Protein AF-A0A965EPY4-F1 (afdb_monomer)

Radius of gyration: 25.45 Å; Cα contacts (8 Å, |Δi|>4): 48; chains: 1; bounding box: 53×60×45 Å

Sequence (80 aa):
DESIMIGDSIVVTIVDIRGDKVRLGINAPAEIPVHRQEVYEAIQRENLRAASLDPEETQSLSGMAARRGSSEQGSKTQPR

Mean predicted aligned error: 13.06 Å

Secondary structure (DSSP, 8-state):
--EEEETTTEEEEEEEEETTEEEEEEE--TTS----HHHHHHHHHHHHHHHT--HHHHHHHHHHHHHHTTSSS-------

pLDDT: mean 80.35, std 13.97, range [44.78, 95.0]

Foldseek 3Di:
DDWDDDPPFKIKDFPDDDPPDTDIDIGGDPVDDDDDPVVVVVVVVVVVVVVPDDPVVVVVVVVVVVVVVPPPPDDDDDDD

Structure (mmCIF, N/CA/C/O backbone):
data_AF-A0A965EPY4-F1
#
_entry.id   AF-A0A965EPY4-F1
#
loop_
_atom_site.group_PDB
_atom_site.id
_atom_site.type_symbol
_atom_site.label_atom_id
_atom_site.label_alt_id
_atom_site.label_comp_id
_atom_site.label_asym_id
_atom_site.label_entity_id
_atom_site.label_seq_id
_atom_site.pdbx_PDB_ins_code
_atom_site.Cartn_x
_atom_site.Cartn_y
_atom_site.Cartn_z
_atom_site.occupancy
_atom_site.B_iso_or_equiv
_atom_site.auth_seq_id
_atom_site.auth_comp_id
_atom_site.auth_asym_id
_atom_site.auth_atom_id
_atom_site.pdbx_PDB_model_num
ATOM 1 N N . ASP A 1 1 ? -17.017 4.174 11.690 1.00 63.38 1 ASP A N 1
ATOM 2 C CA . ASP A 1 1 ? -15.980 3.818 10.705 1.00 63.38 1 ASP A CA 1
ATOM 3 C C . ASP A 1 1 ? -15.405 5.075 10.091 1.00 63.38 1 ASP A C 1
ATOM 5 O O . ASP A 1 1 ? -16.066 5.735 9.298 1.00 63.38 1 ASP A O 1
ATOM 9 N N . GLU A 1 2 ? -14.214 5.465 10.534 1.00 83.81 2 GLU A N 1
ATOM 10 C CA . GLU A 1 2 ? -13.492 6.592 9.942 1.00 83.81 2 GLU A CA 1
ATOM 11 C C . GLU A 1 2 ? -12.758 6.100 8.692 1.00 83.81 2 GLU A C 1
ATOM 13 O O . GLU A 1 2 ? -12.057 5.081 8.721 1.00 83.81 2 GLU A O 1
ATOM 18 N N . SER A 1 3 ? -12.956 6.804 7.578 1.00 89.00 3 SER A N 1
ATOM 19 C CA . SER A 1 3 ? -12.321 6.483 6.304 1.00 89.00 3 SER A CA 1
ATOM 20 C C . SER A 1 3 ? -11.807 7.743 5.618 1.00 89.00 3 SER A C 1
ATOM 22 O O . SER A 1 3 ? -12.396 8.817 5.733 1.00 89.00 3 SER A O 1
ATOM 24 N N . ILE A 1 4 ? -10.677 7.602 4.933 1.00 90.94 4 ILE A N 1
ATOM 25 C CA . ILE A 1 4 ? -10.025 8.650 4.154 1.00 90.94 4 ILE A CA 1
ATOM 26 C C . ILE A 1 4 ? -10.068 8.213 2.694 1.00 90.94 4 ILE A C 1
ATOM 28 O O . ILE A 1 4 ? -9.622 7.115 2.362 1.00 90.94 4 ILE A O 1
ATOM 32 N N . MET A 1 5 ? -10.589 9.073 1.824 1.00 91.25 5 MET A N 1
ATOM 33 C CA . MET A 1 5 ? -10.546 8.876 0.375 1.00 91.25 5 MET A CA 1
ATOM 34 C C . MET A 1 5 ? -9.359 9.639 -0.215 1.00 91.25 5 MET A C 1
ATOM 36 O O . MET A 1 5 ? -9.131 10.796 0.139 1.00 91.25 5 MET A O 1
ATOM 40 N N . ILE A 1 6 ? -8.609 8.999 -1.111 1.00 89.62 6 ILE A N 1
ATOM 41 C CA . ILE A 1 6 ? -7.506 9.614 -1.857 1.00 89.62 6 ILE A CA 1
ATOM 42 C C . ILE A 1 6 ? -7.828 9.508 -3.349 1.00 89.62 6 ILE A C 1
ATOM 44 O O . ILE A 1 6 ? -7.927 8.408 -3.899 1.00 89.62 6 ILE A O 1
ATOM 48 N N . GLY A 1 7 ? -7.979 10.663 -4.001 1.00 89.25 7 GLY A N 1
ATOM 49 C CA . GLY A 1 7 ? -8.521 10.731 -5.358 1.00 89.25 7 GLY A CA 1
ATOM 50 C C . GLY A 1 7 ? -9.939 10.159 -5.400 1.00 89.25 7 GLY A C 1
ATOM 51 O O . GLY A 1 7 ? -10.724 10.405 -4.486 1.00 89.25 7 GLY A O 1
ATOM 52 N N . ASP A 1 8 ? -10.217 9.349 -6.422 1.00 88.12 8 ASP A N 1
ATOM 53 C CA . ASP A 1 8 ? -11.538 8.740 -6.638 1.00 88.12 8 ASP A CA 1
ATOM 54 C C . ASP A 1 8 ? -11.552 7.215 -6.433 1.00 88.12 8 ASP A C 1
ATOM 56 O O . ASP A 1 8 ? -12.616 6.597 -6.421 1.00 88.12 8 ASP A O 1
ATOM 60 N N . SER A 1 9 ? -10.377 6.596 -6.265 1.00 89.75 9 SER A N 1
ATOM 61 C CA . SER A 1 9 ? -10.224 5.135 -6.359 1.00 89.75 9 SER A CA 1
ATOM 62 C C . SER A 1 9 ? -9.611 4.480 -5.123 1.00 89.75 9 SER A C 1
ATOM 64 O O . SER A 1 9 ? -9.635 3.256 -5.022 1.00 89.75 9 SER A O 1
ATOM 66 N N . ILE A 1 10 ? -9.037 5.254 -4.196 1.00 93.88 10 ILE A N 1
ATOM 67 C CA . ILE A 1 10 ? -8.335 4.710 -3.028 1.00 93.88 10 ILE A CA 1
ATOM 68 C C . ILE A 1 10 ? -9.099 5.066 -1.757 1.00 93.88 10 ILE A C 1
ATOM 70 O O . ILE A 1 10 ? -9.365 6.237 -1.489 1.00 93.88 10 ILE A O 1
ATOM 74 N N . VAL A 1 11 ? -9.391 4.056 -0.939 1.00 93.81 11 VAL A N 1
ATOM 75 C CA . VAL A 1 11 ? -10.052 4.209 0.360 1.00 93.81 11 VAL A CA 1
ATOM 76 C C . VAL A 1 11 ? -9.174 3.611 1.449 1.00 93.81 11 VAL A C 1
ATOM 78 O O . VAL A 1 11 ? -8.825 2.431 1.410 1.00 93.81 11 VAL A O 1
ATOM 81 N N . VAL A 1 12 ? -8.837 4.419 2.446 1.00 93.94 12 VAL A N 1
ATOM 82 C CA . VAL A 1 12 ? -8.117 3.996 3.647 1.00 93.94 12 VAL A CA 1
ATOM 83 C C . VAL A 1 12 ? -9.101 3.949 4.805 1.00 93.94 12 VAL A C 1
ATOM 85 O O . VAL A 1 12 ? -9.772 4.933 5.099 1.00 93.94 12 VAL A O 1
ATOM 88 N N . THR A 1 13 ? -9.190 2.810 5.478 1.00 94.31 13 THR A N 1
ATOM 89 C CA . THR A 1 13 ? -10.113 2.574 6.594 1.00 94.31 13 THR A CA 1
ATOM 90 C C . THR A 1 13 ? -9.348 2.163 7.839 1.00 94.31 13 THR A C 1
ATOM 92 O O . THR A 1 13 ? -8.430 1.342 7.756 1.00 94.31 13 THR A O 1
ATOM 95 N N . ILE A 1 14 ? -9.757 2.650 9.006 1.00 93.44 14 ILE A N 1
ATOM 96 C CA . ILE A 1 14 ? -9.245 2.131 10.277 1.00 93.44 14 ILE A CA 1
ATOM 97 C C . ILE A 1 14 ? -9.990 0.832 10.601 1.00 93.44 14 ILE A C 1
ATOM 99 O O . ILE A 1 14 ? -11.201 0.839 10.790 1.00 93.44 14 ILE A O 1
ATOM 103 N N . VAL A 1 15 ? -9.266 -0.288 10.639 1.00 93.56 15 VAL A N 1
ATOM 104 C CA . VAL A 1 15 ? -9.838 -1.623 10.886 1.00 93.56 15 VAL A CA 1
ATOM 105 C C . VAL A 1 15 ? -9.897 -1.936 12.378 1.00 93.56 15 VAL A C 1
ATOM 107 O O . VAL A 1 15 ? -10.851 -2.550 12.838 1.00 93.56 15 VAL A O 1
ATOM 110 N N . ASP A 1 16 ? -8.857 -1.568 13.129 1.00 94.06 16 ASP A N 1
ATOM 111 C CA . ASP A 1 16 ? -8.755 -1.848 14.564 1.00 94.06 16 ASP A CA 1
ATOM 112 C C . ASP A 1 16 ? -7.744 -0.895 15.218 1.00 94.06 16 ASP A C 1
ATOM 114 O O . ASP A 1 16 ? -6.772 -0.478 14.578 1.00 94.06 16 ASP A O 1
ATOM 118 N N . ILE A 1 17 ? -7.940 -0.587 16.497 1.00 93.44 17 ILE A N 1
ATOM 119 C CA . ILE A 1 17 ? -7.015 0.208 17.311 1.00 93.44 17 ILE A CA 1
ATOM 120 C C . ILE A 1 17 ? -6.742 -0.572 18.594 1.00 93.44 17 ILE A C 1
ATOM 122 O O . ILE A 1 17 ? -7.648 -0.843 19.381 1.00 93.44 17 ILE A O 1
ATOM 126 N N . ARG A 1 18 ? -5.475 -0.921 18.829 1.00 95.00 18 ARG A N 1
ATOM 127 C CA . ARG A 1 18 ? -5.031 -1.630 20.033 1.00 95.00 18 ARG A CA 1
ATOM 128 C C . ARG A 1 18 ? -3.901 -0.870 20.701 1.00 95.00 18 ARG A C 1
ATOM 130 O O . ARG A 1 18 ? -2.750 -0.986 20.286 1.00 95.00 18 ARG A O 1
ATOM 137 N N . GLY A 1 19 ? -4.235 -0.134 21.758 1.00 94.44 19 GLY A N 1
ATOM 138 C CA . GLY A 1 19 ? -3.265 0.678 22.489 1.00 94.44 19 GLY A CA 1
ATOM 139 C C . GLY A 1 19 ? -2.642 1.733 21.577 1.00 94.44 19 GLY A C 1
ATOM 140 O O . GLY A 1 19 ? -3.333 2.636 21.119 1.00 94.44 19 GLY A O 1
ATOM 141 N N . ASP A 1 20 ? -1.348 1.588 21.303 1.00 94.31 20 ASP A N 1
ATOM 142 C CA . ASP A 1 20 ? -0.545 2.453 20.435 1.00 94.31 20 ASP A CA 1
ATOM 143 C C . ASP A 1 20 ? -0.522 2.010 18.960 1.00 94.31 20 ASP A C 1
ATOM 145 O O . ASP A 1 20 ? -0.013 2.731 18.102 1.00 94.31 20 ASP A O 1
ATOM 149 N N . LYS A 1 21 ? -1.060 0.826 18.641 1.00 93.69 21 LYS A N 1
ATOM 150 C CA . LYS A 1 21 ? -1.031 0.266 17.285 1.00 93.69 21 LYS A CA 1
ATOM 151 C C . LYS A 1 21 ? -2.371 0.427 16.589 1.00 93.69 21 LYS A C 1
ATOM 153 O O . LYS A 1 21 ? -3.412 0.026 17.108 1.00 93.69 21 LYS A O 1
ATOM 158 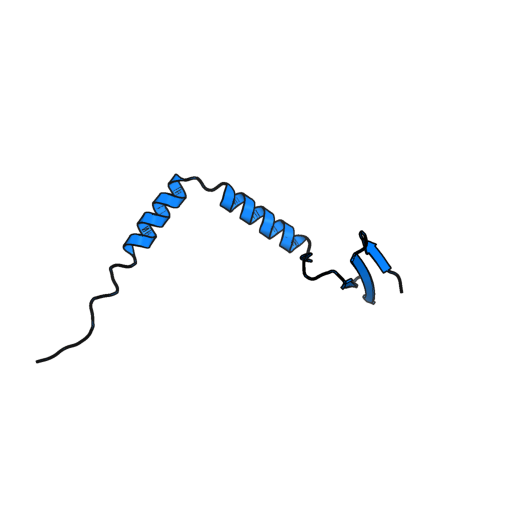N N . VAL A 1 22 ? -2.318 0.922 15.358 1.00 93.69 22 VAL A N 1
ATOM 159 C CA . VAL A 1 22 ? -3.480 1.076 14.480 1.00 93.69 22 VAL A CA 1
ATOM 160 C C . VAL A 1 22 ? -3.355 0.112 13.309 1.00 93.69 22 VAL A C 1
ATOM 162 O O . VAL A 1 22 ? -2.307 0.022 12.666 1.00 93.69 22 VAL A O 1
ATOM 165 N N . ARG A 1 23 ? -4.429 -0.622 13.020 1.00 93.56 23 ARG A N 1
ATOM 166 C CA . ARG A 1 23 ? -4.534 -1.470 11.836 1.00 93.56 23 ARG A CA 1
ATOM 167 C C . ARG A 1 23 ? -5.282 -0.707 10.754 1.00 93.56 23 ARG A C 1
ATOM 169 O O . ARG A 1 23 ? -6.457 -0.391 10.914 1.00 93.56 23 ARG A O 1
ATOM 176 N N . LEU A 1 24 ? -4.598 -0.447 9.649 1.00 93.38 24 LEU A N 1
ATOM 177 C CA . LEU A 1 24 ? -5.162 0.229 8.486 1.00 93.38 24 LEU A CA 1
ATOM 178 C C . LEU A 1 24 ? -5.523 -0.801 7.412 1.00 93.38 24 LEU A C 1
ATOM 180 O O . LEU A 1 24 ? -4.741 -1.705 7.114 1.00 93.38 24 LEU A O 1
ATOM 184 N N . GLY A 1 25 ? -6.719 -0.663 6.856 1.00 93.50 25 GLY A N 1
ATOM 185 C CA . GLY A 1 25 ? -7.161 -1.318 5.633 1.00 93.50 25 GLY A CA 1
ATOM 186 C C . GLY A 1 25 ? -7.020 -0.337 4.480 1.00 93.50 25 GLY A C 1
ATOM 187 O O . GLY A 1 25 ? -7.374 0.830 4.623 1.00 93.50 25 GLY A O 1
ATOM 188 N N . ILE A 1 26 ? -6.470 -0.791 3.359 1.00 93.88 26 ILE A N 1
ATOM 189 C CA . ILE A 1 26 ? -6.299 0.024 2.157 1.00 93.88 26 ILE A CA 1
ATOM 190 C C . ILE A 1 26 ? -6.995 -0.721 1.028 1.00 93.88 26 ILE A C 1
ATOM 192 O O . ILE A 1 26 ? -6.657 -1.870 0.745 1.00 93.88 26 ILE A O 1
ATOM 196 N N . ASN A 1 27 ? -7.975 -0.073 0.412 1.00 93.56 27 ASN A N 1
ATOM 197 C CA . ASN A 1 27 ? -8.621 -0.534 -0.801 1.00 93.56 27 ASN A CA 1
ATOM 198 C C . ASN A 1 27 ? -8.154 0.364 -1.946 1.00 93.56 27 ASN A C 1
ATOM 200 O O . ASN A 1 27 ? -8.344 1.576 -1.892 1.00 93.56 27 ASN A O 1
ATOM 204 N N . ALA A 1 28 ? -7.492 -0.225 -2.934 1.00 93.75 28 ALA A N 1
ATOM 205 C CA . ALA A 1 28 ? -6.977 0.464 -4.105 1.00 93.75 28 ALA A CA 1
ATOM 206 C C . ALA A 1 28 ? -7.064 -0.473 -5.325 1.00 93.75 28 ALA A C 1
ATOM 208 O O . ALA A 1 28 ? -7.007 -1.697 -5.154 1.00 93.75 28 ALA A O 1
ATOM 209 N N . PRO A 1 29 ? -7.178 0.065 -6.551 1.00 93.06 29 PRO A N 1
ATOM 210 C CA . PRO A 1 29 ? -7.112 -0.723 -7.777 1.00 93.06 29 PRO A CA 1
ATOM 211 C C . PRO A 1 29 ? -5.768 -1.447 -7.914 1.00 93.06 29 PRO A C 1
ATOM 213 O O . PRO A 1 29 ? -4.734 -0.927 -7.501 1.00 93.06 29 PRO A O 1
ATOM 216 N N . ALA A 1 30 ? -5.762 -2.614 -8.565 1.00 90.56 30 ALA A N 1
ATOM 217 C CA . ALA A 1 30 ? -4.552 -3.430 -8.743 1.00 90.56 30 ALA A CA 1
ATOM 218 C C . ALA A 1 30 ? -3.453 -2.750 -9.584 1.00 90.56 30 ALA A C 1
ATOM 220 O O . ALA A 1 30 ? -2.285 -3.118 -9.496 1.00 90.56 30 ALA A O 1
ATOM 221 N N . GLU A 1 31 ? -3.830 -1.766 -10.397 1.00 91.06 31 GLU A N 1
ATOM 222 C CA . GLU A 1 31 ? -2.918 -0.927 -11.180 1.00 91.06 31 GLU A CA 1
ATOM 223 C C . GLU A 1 31 ? -2.092 0.040 -10.317 1.00 91.06 31 GLU A C 1
ATOM 225 O O . GLU A 1 31 ? -1.022 0.467 -10.747 1.00 91.06 31 GLU A O 1
ATOM 230 N N . ILE A 1 32 ? -2.543 0.357 -9.096 1.00 89.31 32 ILE A N 1
ATOM 231 C CA . ILE A 1 32 ? -1.831 1.246 -8.175 1.00 89.31 32 ILE A CA 1
ATOM 232 C C . ILE A 1 32 ? -1.110 0.392 -7.123 1.00 89.31 32 ILE A C 1
ATOM 234 O O . ILE A 1 32 ? -1.753 -0.151 -6.220 1.00 89.31 32 ILE A O 1
ATOM 238 N N . PRO A 1 33 ? 0.227 0.266 -7.188 1.00 88.12 33 PRO A N 1
ATOM 239 C CA . PRO A 1 33 ? 0.969 -0.498 -6.200 1.00 88.12 33 PRO A CA 1
ATOM 240 C C . PRO A 1 33 ? 0.951 0.208 -4.839 1.00 88.12 33 PRO A C 1
ATOM 242 O O . PRO A 1 33 ? 1.329 1.372 -4.710 1.00 88.12 33 PRO A O 1
ATOM 245 N N . VAL A 1 34 ? 0.542 -0.523 -3.801 1.00 90.19 34 VAL A N 1
ATOM 246 C CA . VAL A 1 34 ? 0.549 -0.049 -2.413 1.00 90.19 34 VAL A CA 1
ATOM 247 C C . VAL A 1 34 ? 1.723 -0.687 -1.682 1.00 90.19 34 VAL A C 1
ATOM 249 O O . VAL A 1 34 ? 1.768 -1.901 -1.474 1.00 90.19 34 VAL A O 1
ATOM 252 N N . HIS A 1 35 ? 2.676 0.139 -1.267 1.00 89.94 35 HIS A N 1
ATOM 253 C CA . HIS A 1 35 ? 3.851 -0.293 -0.519 1.00 89.94 35 HIS A CA 1
ATOM 254 C C . HIS A 1 35 ? 3.920 0.400 0.834 1.00 89.94 35 HIS A C 1
ATOM 256 O O . HIS A 1 35 ? 3.392 1.493 1.028 1.00 89.94 35 HIS A O 1
ATOM 262 N N . ARG A 1 36 ? 4.612 -0.240 1.778 1.00 90.62 36 ARG A N 1
ATOM 263 C CA . ARG A 1 36 ? 5.011 0.435 3.011 1.00 90.62 36 ARG A CA 1
ATOM 264 C C . ARG A 1 36 ? 6.093 1.461 2.691 1.00 90.62 36 ARG A C 1
ATOM 266 O O . ARG A 1 36 ? 6.945 1.198 1.838 1.00 90.62 36 ARG A O 1
ATOM 273 N N . GLN A 1 37 ? 6.060 2.601 3.372 1.00 89.19 37 GLN A N 1
ATOM 274 C CA . GLN A 1 37 ? 6.941 3.731 3.083 1.00 89.19 37 GLN A CA 1
ATOM 275 C C . GLN A 1 37 ? 8.422 3.332 3.124 1.00 89.19 37 GLN A C 1
ATOM 277 O O . GLN A 1 37 ? 9.165 3.602 2.185 1.00 89.19 37 GLN A O 1
ATOM 282 N N . GLU A 1 38 ? 8.838 2.614 4.163 1.00 87.88 38 GLU A N 1
ATOM 283 C CA . GLU A 1 38 ? 10.223 2.196 4.365 1.00 87.88 38 GLU A CA 1
ATOM 284 C C . GLU A 1 38 ? 10.730 1.257 3.260 1.00 87.88 38 GLU A C 1
ATOM 286 O O . GLU A 1 38 ? 11.894 1.314 2.860 1.00 87.88 38 GLU A O 1
ATOM 291 N N . VAL A 1 39 ? 9.841 0.414 2.728 1.00 88.94 39 VAL A N 1
ATOM 292 C CA . VAL A 1 39 ? 10.160 -0.509 1.635 1.00 88.94 39 VAL A CA 1
ATOM 293 C C . VAL A 1 39 ? 10.302 0.264 0.328 1.00 88.94 39 VAL A C 1
ATOM 295 O O . VAL A 1 39 ? 11.255 0.043 -0.417 1.00 88.94 39 VAL A O 1
ATOM 298 N N . TYR A 1 40 ? 9.391 1.204 0.071 1.00 89.19 40 TYR A N 1
ATOM 299 C CA . TYR A 1 40 ? 9.441 2.050 -1.116 1.00 89.19 40 TYR A CA 1
ATOM 300 C C . TYR A 1 40 ? 10.723 2.895 -1.164 1.00 89.19 40 TYR A C 1
ATOM 302 O O . TYR A 1 40 ? 11.406 2.935 -2.188 1.00 89.19 40 TYR A O 1
ATOM 310 N N . GLU A 1 41 ? 11.103 3.507 -0.041 1.00 88.31 41 GLU A N 1
ATOM 311 C CA . GLU A 1 41 ? 12.333 4.297 0.069 1.00 88.31 41 GLU A CA 1
ATOM 312 C C . GLU A 1 41 ? 13.597 3.455 -0.153 1.00 88.31 41 GLU A C 1
ATOM 314 O O . GLU A 1 41 ? 14.543 3.912 -0.800 1.00 88.31 41 GLU A O 1
ATOM 319 N N . ALA A 1 42 ? 13.627 2.222 0.362 1.00 86.44 42 ALA A N 1
ATOM 320 C CA . ALA A 1 42 ? 14.749 1.312 0.156 1.00 86.44 42 ALA A CA 1
ATOM 321 C C . ALA A 1 42 ? 14.905 0.920 -1.321 1.00 86.44 42 ALA A C 1
ATOM 323 O O . ALA A 1 42 ? 16.015 0.989 -1.850 1.00 86.44 42 ALA A O 1
ATOM 324 N N . ILE A 1 43 ? 13.800 0.575 -1.994 1.00 85.69 43 ILE A N 1
ATOM 325 C CA . ILE A 1 43 ? 13.794 0.220 -3.421 1.00 85.69 43 ILE A CA 1
ATOM 326 C C . ILE A 1 43 ? 14.255 1.404 -4.271 1.00 85.69 43 ILE A C 1
ATOM 328 O O . ILE A 1 43 ? 15.130 1.250 -5.118 1.00 85.69 43 ILE A O 1
ATOM 332 N N . GLN A 1 44 ? 13.720 2.601 -4.018 1.00 85.25 44 GLN A N 1
ATOM 333 C CA . GLN A 1 44 ? 14.111 3.807 -4.750 1.00 85.25 44 GLN A CA 1
ATOM 334 C C . GLN A 1 44 ? 15.607 4.095 -4.614 1.00 85.25 44 GLN A C 1
ATOM 336 O O . GLN A 1 44 ? 16.278 4.374 -5.607 1.00 85.25 44 GLN A O 1
ATOM 341 N N . ARG A 1 45 ? 16.150 3.990 -3.396 1.00 84.88 45 ARG A N 1
ATOM 342 C CA . ARG A 1 45 ? 17.575 4.225 -3.136 1.00 84.88 45 ARG A CA 1
ATOM 343 C C . ARG A 1 45 ? 18.465 3.231 -3.876 1.00 84.88 45 ARG A C 1
ATOM 345 O O . ARG A 1 45 ? 19.500 3.628 -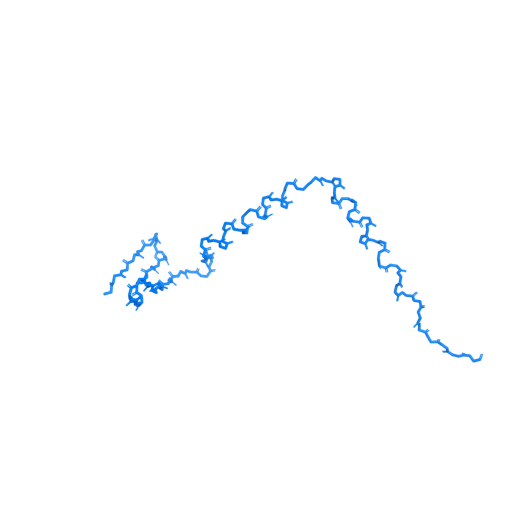4.406 1.00 84.88 45 ARG A O 1
ATOM 352 N N . GLU A 1 46 ? 18.073 1.963 -3.909 1.00 82.06 46 GLU A N 1
ATOM 353 C CA . GLU A 1 46 ? 18.832 0.928 -4.609 1.00 82.06 46 GLU A CA 1
ATOM 354 C C . GLU A 1 46 ? 18.740 1.092 -6.131 1.00 82.06 46 GLU A C 1
ATOM 356 O O . GLU A 1 46 ? 19.758 1.024 -6.813 1.00 82.06 46 GLU A O 1
ATOM 361 N N . ASN A 1 47 ? 17.562 1.431 -6.660 1.00 83.44 47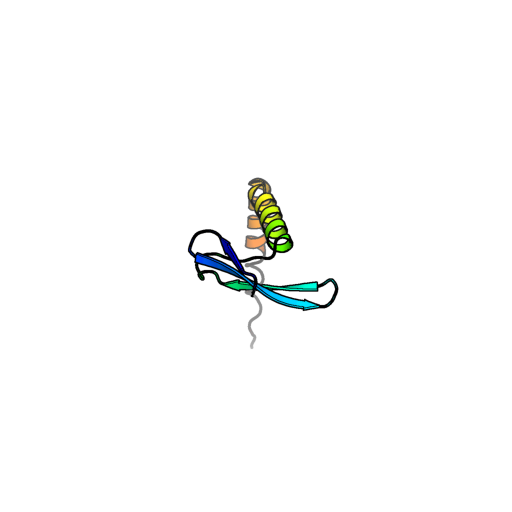 ASN A N 1
ATOM 362 C CA . ASN A 1 47 ? 17.384 1.740 -8.081 1.00 83.44 47 ASN A CA 1
ATOM 363 C C . ASN A 1 47 ? 18.249 2.930 -8.518 1.00 83.44 47 ASN A C 1
ATOM 365 O O . ASN A 1 47 ? 18.870 2.886 -9.576 1.00 83.44 47 ASN A O 1
ATOM 369 N N . LEU A 1 48 ? 18.329 3.975 -7.691 1.00 82.25 48 LEU A N 1
ATOM 370 C CA . LEU A 1 48 ? 19.203 5.129 -7.921 1.00 82.25 48 LEU A CA 1
ATOM 371 C C . LEU A 1 48 ? 20.682 4.731 -7.970 1.00 82.25 48 LEU A C 1
ATOM 373 O O . LEU A 1 48 ? 21.404 5.174 -8.861 1.00 82.25 48 LEU A O 1
ATOM 377 N N . ARG A 1 49 ? 21.13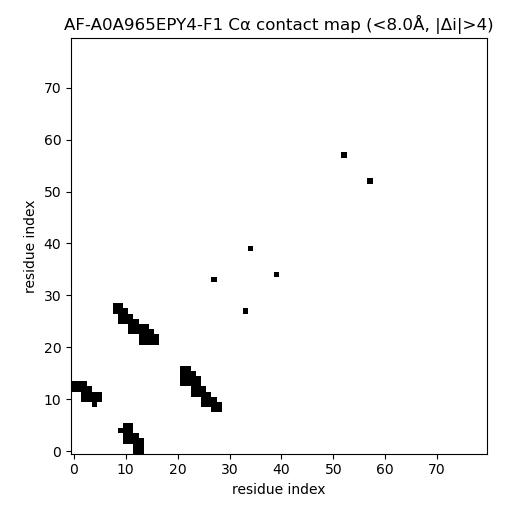4 3.873 -7.048 1.00 77.62 49 ARG A N 1
ATOM 378 C CA . ARG A 1 49 ? 22.505 3.339 -7.061 1.00 77.62 49 ARG A CA 1
ATOM 379 C C . ARG A 1 49 ? 22.776 2.513 -8.310 1.00 77.62 49 ARG A C 1
ATOM 381 O O . ARG A 1 49 ? 23.783 2.749 -8.964 1.00 77.62 49 ARG A O 1
ATOM 388 N N . ALA A 1 50 ? 21.865 1.611 -8.666 1.00 75.25 50 ALA A N 1
ATOM 389 C CA . ALA A 1 50 ? 21.992 0.782 -9.859 1.00 75.25 50 ALA A CA 1
ATOM 390 C C . ALA A 1 50 ? 22.026 1.621 -11.147 1.00 75.25 50 ALA A C 1
ATOM 392 O O . ALA A 1 50 ? 22.808 1.334 -12.048 1.00 75.25 50 ALA A O 1
ATOM 393 N N . ALA A 1 51 ? 21.224 2.686 -11.225 1.00 77.00 51 ALA A N 1
ATOM 394 C CA . ALA A 1 51 ? 21.213 3.604 -12.364 1.00 77.00 51 ALA A CA 1
ATOM 395 C C . ALA A 1 51 ? 22.479 4.475 -12.462 1.00 77.00 51 ALA A C 1
ATOM 397 O O . ALA A 1 51 ? 22.763 5.010 -13.530 1.00 77.00 51 ALA A O 1
ATOM 398 N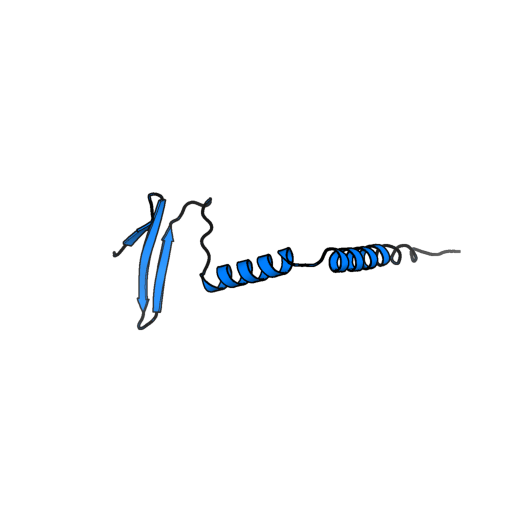 N . SER A 1 52 ? 23.227 4.617 -11.365 1.00 76.88 52 SER A N 1
ATOM 399 C CA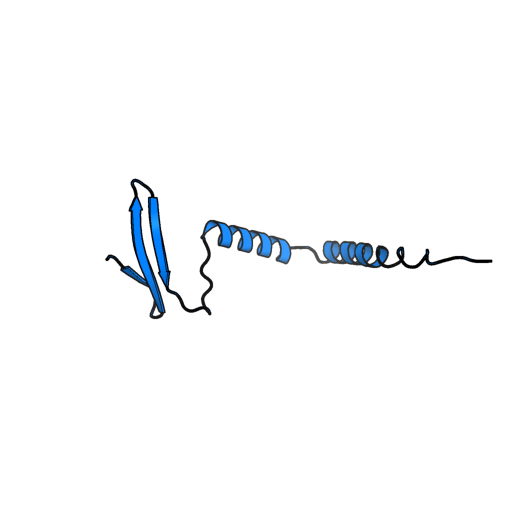 . SER A 1 52 ? 24.462 5.407 -11.297 1.00 76.88 52 SER A CA 1
ATOM 400 C C . SER A 1 52 ? 25.730 4.573 -11.522 1.00 76.88 52 SER A C 1
ATOM 402 O O . SER A 1 52 ? 26.822 5.110 -11.384 1.00 76.88 52 SER A O 1
ATOM 404 N N . LEU A 1 53 ? 25.606 3.272 -11.815 1.00 75.06 53 LEU A N 1
ATOM 405 C CA . LEU A 1 53 ? 26.756 2.401 -12.070 1.00 75.06 53 LEU A CA 1
ATOM 406 C C . LEU A 1 53 ? 27.481 2.823 -13.350 1.00 75.06 53 LEU A C 1
ATOM 408 O O . LEU A 1 53 ? 26.861 2.986 -14.405 1.00 75.06 53 LEU A O 1
ATOM 412 N N . ASP A 1 54 ? 28.802 2.957 -13.259 1.00 77.31 54 ASP A N 1
ATOM 413 C CA . ASP A 1 54 ? 29.614 3.384 -14.388 1.00 77.31 54 ASP A CA 1
ATOM 414 C C . ASP A 1 54 ? 29.682 2.284 -15.468 1.00 77.31 54 ASP A C 1
ATOM 416 O O . ASP A 1 54 ? 29.802 1.090 -15.157 1.00 77.31 54 ASP A O 1
ATOM 420 N N . PRO A 1 55 ? 29.665 2.650 -16.765 1.00 70.00 55 PRO A N 1
ATOM 421 C CA . PRO A 1 55 ? 29.716 1.688 -17.864 1.00 70.00 55 PRO A CA 1
ATOM 422 C C . PRO A 1 55 ? 30.923 0.742 -17.793 1.00 70.00 55 PRO A C 1
ATOM 424 O O . PRO A 1 55 ? 30.822 -0.409 -18.215 1.00 70.00 55 PRO A O 1
ATOM 427 N N . GLU A 1 56 ? 32.049 1.192 -17.239 1.00 72.88 56 GLU A N 1
ATOM 428 C CA . GLU A 1 56 ? 33.260 0.377 -17.084 1.00 72.88 56 GLU A CA 1
ATOM 429 C C . GLU A 1 56 ? 33.076 -0.775 -16.080 1.00 72.88 56 GLU A C 1
ATOM 431 O O . GLU A 1 56 ? 33.510 -1.903 -16.339 1.00 72.88 56 GLU A O 1
ATOM 436 N N . GLU A 1 57 ? 32.354 -0.545 -14.977 1.00 71.19 57 GLU A N 1
ATOM 437 C CA . GLU A 1 57 ? 32.062 -1.584 -13.983 1.00 71.19 57 GLU A CA 1
ATOM 438 C C . GLU A 1 57 ? 31.182 -2.682 -14.596 1.00 71.19 57 GLU A C 1
ATOM 440 O O . GLU A 1 57 ? 31.461 -3.875 -14.442 1.00 71.19 57 GLU A O 1
ATOM 445 N N . THR A 1 58 ? 30.185 -2.300 -15.402 1.00 76.62 58 THR A N 1
ATOM 446 C CA . THR A 1 58 ? 29.302 -3.256 -16.095 1.00 76.62 58 THR A CA 1
ATOM 447 C C . THR A 1 58 ? 30.037 -4.107 -17.142 1.00 76.62 58 THR A C 1
ATOM 449 O O . THR A 1 58 ? 29.766 -5.305 -17.277 1.00 76.62 58 THR A O 1
ATOM 452 N N . GLN A 1 59 ? 31.018 -3.530 -17.844 1.00 77.31 59 GLN A N 1
ATOM 453 C CA . GLN A 1 59 ? 31.831 -4.238 -18.840 1.00 77.31 59 GLN A CA 1
ATOM 454 C C . GLN A 1 59 ? 32.769 -5.261 -18.190 1.00 77.31 59 GLN A C 1
ATOM 456 O O . GLN A 1 59 ? 32.914 -6.380 -18.693 1.00 77.31 59 GLN A O 1
ATOM 461 N N . SER A 1 60 ? 33.353 -4.915 -17.039 1.00 76.44 60 SER A N 1
ATOM 462 C CA . SER A 1 60 ? 34.217 -5.824 -16.277 1.00 76.44 60 SER A CA 1
ATOM 463 C C . SER A 1 60 ? 33.458 -7.063 -15.765 1.00 76.44 60 SER A C 1
ATOM 465 O O . SER A 1 60 ? 33.950 -8.190 -15.879 1.00 76.44 60 SER A O 1
ATOM 467 N N . LEU A 1 61 ? 32.212 -6.881 -15.311 1.00 74.62 61 LEU A N 1
ATOM 468 C CA . LEU A 1 61 ? 31.321 -7.953 -14.853 1.00 74.62 61 LEU A CA 1
ATOM 469 C C . LEU A 1 61 ? 30.864 -8.865 -16.003 1.00 74.62 61 LEU A C 1
ATOM 471 O O . LEU A 1 61 ? 30.829 -10.088 -15.848 1.00 74.62 61 LEU A O 1
ATOM 475 N N . SER A 1 62 ? 30.575 -8.295 -17.177 1.00 76.94 62 SER A N 1
ATOM 476 C CA . SER A 1 62 ? 30.235 -9.053 -18.391 1.00 76.94 62 SER A CA 1
ATOM 477 C C . SER A 1 62 ? 31.376 -9.989 -18.820 1.00 76.94 62 SER A C 1
ATOM 479 O O . SER A 1 62 ? 31.160 -11.176 -19.090 1.00 76.94 62 SER A O 1
ATOM 481 N N . GLY A 1 63 ? 32.622 -9.502 -18.771 1.00 75.06 63 GLY A N 1
ATOM 482 C CA . GLY A 1 63 ? 33.813 -10.309 -19.056 1.00 75.06 63 GLY A CA 1
ATOM 483 C C . GLY A 1 63 ? 34.040 -11.457 -18.062 1.00 75.06 63 GLY A C 1
ATOM 484 O O . GLY A 1 63 ? 34.556 -12.510 -18.442 1.00 75.06 63 GLY A O 1
ATOM 485 N N . MET A 1 64 ? 33.625 -11.296 -16.802 1.00 69.44 64 MET A N 1
ATOM 486 C CA . MET A 1 64 ? 33.675 -12.354 -15.784 1.00 69.44 64 MET A CA 1
ATOM 487 C C . MET A 1 64 ? 32.566 -13.399 -15.962 1.00 69.44 64 MET A C 1
ATOM 489 O O . MET A 1 64 ? 32.829 -14.595 -15.821 1.00 69.44 64 MET A O 1
ATOM 493 N N . ALA A 1 65 ? 31.348 -12.974 -16.309 1.00 71.44 65 ALA A N 1
ATOM 494 C CA . ALA A 1 65 ? 30.221 -13.873 -16.558 1.00 71.44 65 ALA A CA 1
ATOM 495 C C . ALA A 1 65 ? 30.466 -14.773 -17.783 1.00 71.44 65 ALA A C 1
ATOM 497 O O . ALA A 1 65 ? 30.236 -15.982 -17.719 1.00 71.44 65 ALA A O 1
ATOM 498 N N . ALA A 1 66 ? 31.035 -14.219 -18.861 1.00 67.69 66 ALA A N 1
ATOM 499 C CA . ALA A 1 66 ? 31.376 -14.970 -20.071 1.00 67.69 66 ALA A CA 1
ATOM 500 C C . ALA A 1 66 ? 32.453 -16.052 -19.844 1.00 67.69 66 ALA A C 1
ATOM 502 O O . ALA A 1 66 ? 32.473 -17.066 -20.538 1.00 67.69 66 ALA A O 1
ATOM 503 N N . ARG A 1 67 ? 33.335 -15.877 -18.849 1.00 65.81 67 ARG A N 1
ATOM 504 C CA . ARG A 1 67 ? 34.417 -16.828 -18.527 1.00 65.81 67 ARG A CA 1
ATOM 505 C C . ARG A 1 67 ? 33.975 -18.018 -17.673 1.00 65.81 67 ARG A C 1
ATOM 507 O O . ARG A 1 67 ? 34.716 -18.990 -17.577 1.00 65.81 67 ARG A O 1
ATOM 514 N N . ARG A 1 68 ? 32.790 -17.960 -17.057 1.00 64.56 68 ARG A N 1
ATOM 515 C CA . ARG A 1 68 ? 32.273 -19.025 -16.178 1.00 64.56 68 ARG A CA 1
ATOM 516 C C . ARG A 1 68 ? 31.464 -20.093 -16.923 1.00 64.56 68 ARG A C 1
ATOM 518 O O . ARG A 1 68 ? 31.321 -21.196 -16.416 1.00 64.56 68 ARG A O 1
ATOM 525 N N . GLY A 1 69 ? 30.968 -19.785 -18.124 1.00 57.25 69 GLY A N 1
ATOM 526 C CA . GLY A 1 69 ? 30.165 -20.705 -18.943 1.00 57.25 69 GLY A CA 1
ATOM 527 C C . GLY A 1 69 ? 30.9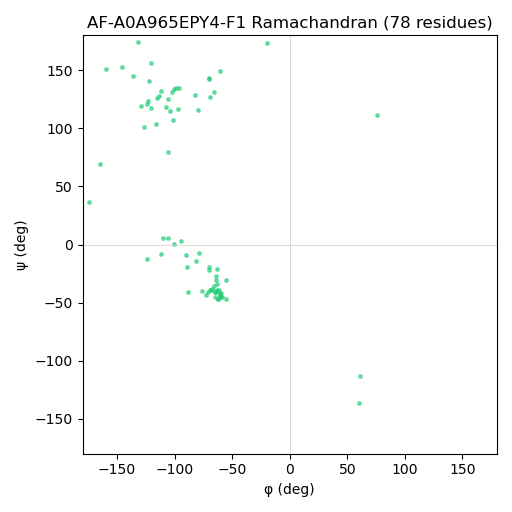59 -21.773 -19.709 1.00 57.25 69 GLY A C 1
ATOM 528 O O . GLY A 1 69 ? 30.357 -22.663 -20.301 1.00 57.25 69 GLY A O 1
ATOM 529 N N . SER A 1 70 ? 32.294 -21.710 -19.717 1.00 56.91 70 SER A N 1
ATOM 530 C CA . SER A 1 70 ? 33.154 -22.589 -20.526 1.00 56.91 70 SER A CA 1
ATOM 531 C C . SER A 1 70 ? 33.795 -23.758 -19.761 1.00 56.91 70 SER A C 1
ATOM 533 O O . SER A 1 70 ? 34.496 -24.555 -20.378 1.00 56.91 70 SER A O 1
ATOM 535 N N . SER A 1 71 ? 33.540 -23.925 -18.455 1.00 57.00 71 SER A N 1
ATOM 536 C CA . SER A 1 71 ? 34.168 -24.978 -17.631 1.00 57.00 71 SER A CA 1
ATOM 537 C C . SER A 1 71 ? 33.273 -26.174 -17.253 1.00 57.00 71 SER A C 1
ATOM 539 O O . SER A 1 71 ? 33.731 -27.033 -16.508 1.00 57.00 71 SER A O 1
ATOM 541 N N . GLU A 1 72 ? 32.035 -26.284 -17.756 1.00 54.16 72 GLU A N 1
ATOM 542 C CA . GLU A 1 72 ? 31.107 -27.387 -17.396 1.00 54.16 72 GLU A CA 1
ATOM 543 C C . GLU A 1 72 ? 30.827 -28.421 -18.511 1.00 54.16 72 GLU A C 1
ATOM 545 O O . GLU A 1 72 ? 30.055 -29.357 -18.309 1.00 54.16 72 GLU A O 1
A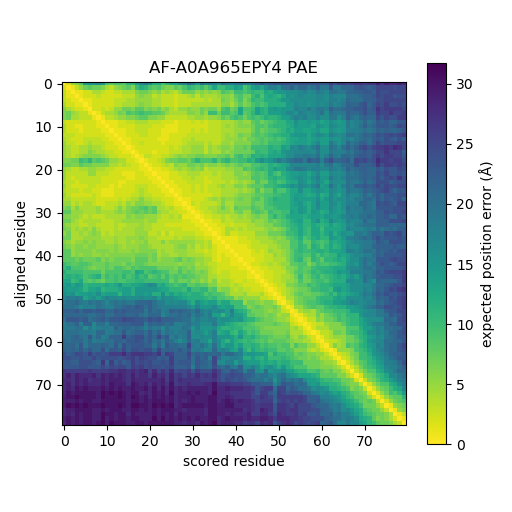TOM 550 N N . GLN A 1 73 ? 31.497 -28.345 -19.668 1.00 54.09 73 GLN A N 1
ATOM 551 C CA . GLN A 1 73 ? 31.456 -29.404 -20.694 1.00 54.09 73 GLN A CA 1
ATOM 552 C C . GLN A 1 73 ? 32.770 -30.191 -20.709 1.00 54.09 73 GLN A C 1
ATOM 554 O O . GLN A 1 73 ? 33.643 -29.956 -21.537 1.00 54.09 73 GLN A O 1
ATOM 559 N N . GLY A 1 74 ? 32.938 -31.124 -19.770 1.00 51.50 74 GLY A N 1
ATOM 560 C CA . GLY A 1 74 ? 34.169 -31.916 -19.716 1.00 51.50 74 GLY A CA 1
ATOM 561 C C . GLY A 1 74 ? 34.210 -33.045 -18.692 1.00 51.50 74 GLY A C 1
ATOM 562 O O . GLY A 1 74 ? 35.257 -33.263 -18.101 1.00 51.50 74 GLY A O 1
ATOM 563 N N . SER A 1 75 ? 33.107 -33.755 -18.435 1.00 56.16 75 SER A N 1
ATOM 564 C CA . SER A 1 75 ? 33.164 -35.079 -17.779 1.00 56.16 75 SER A CA 1
ATOM 565 C C . SER A 1 75 ? 31.853 -35.866 -17.924 1.00 56.16 75 SER A C 1
ATOM 567 O O . SER A 1 75 ? 31.134 -36.121 -16.964 1.00 56.16 75 SER A O 1
ATOM 569 N N . LYS A 1 76 ? 31.535 -36.308 -19.147 1.00 56.12 76 LYS A N 1
ATOM 570 C CA . LYS A 1 76 ? 30.648 -37.467 -19.353 1.00 56.12 76 LYS A CA 1
ATOM 571 C C . LYS A 1 76 ? 31.419 -38.598 -20.045 1.00 56.12 76 LYS A C 1
ATOM 573 O O . LYS A 1 76 ? 31.648 -38.549 -21.243 1.00 56.12 76 LYS A O 1
ATOM 578 N N . THR A 1 77 ? 31.773 -39.588 -19.221 1.00 50.22 77 THR A N 1
ATOM 579 C CA . THR A 1 77 ? 31.653 -41.040 -19.466 1.00 50.22 77 THR A CA 1
ATOM 580 C C . THR A 1 77 ? 32.648 -41.755 -20.416 1.00 50.22 77 THR A C 1
ATOM 582 O O . THR A 1 77 ? 32.607 -41.593 -21.628 1.00 50.22 77 THR A O 1
ATOM 585 N N . GLN A 1 78 ? 33.485 -42.609 -19.787 1.00 51.81 78 GLN A N 1
ATOM 586 C CA . GLN A 1 78 ? 34.009 -43.969 -20.138 1.00 51.81 78 GLN A CA 1
ATOM 587 C C . GLN A 1 78 ? 33.204 -44.778 -21.197 1.00 51.81 78 GLN A C 1
ATOM 589 O O . GLN A 1 78 ? 32.060 -44.396 -21.426 1.00 51.81 78 GLN A O 1
ATOM 594 N N . PRO A 1 79 ? 33.613 -45.972 -21.726 1.00 54.56 79 PRO A N 1
ATOM 595 C CA . PRO A 1 79 ? 34.799 -46.842 -21.526 1.00 54.56 79 PRO A CA 1
ATOM 596 C C . PRO A 1 79 ? 35.462 -47.299 -22.872 1.00 54.56 79 PRO A C 1
ATOM 598 O O . PRO A 1 79 ? 34.980 -46.964 -23.947 1.00 54.56 79 PRO A O 1
ATOM 601 N N . ARG A 1 80 ? 36.610 -47.987 -22.903 1.00 44.78 80 ARG A N 1
ATOM 602 C CA . ARG A 1 80 ? 36.813 -49.452 -22.842 1.00 44.78 80 ARG A CA 1
ATOM 603 C C . ARG A 1 80 ? 38.309 -49.746 -22.909 1.00 44.78 80 ARG A C 1
ATOM 605 O O . ARG A 1 80 ? 38.995 -49.004 -23.642 1.00 44.78 80 ARG A O 1
#

Nearest PDB structures (foldseek):
  1vpz-assembly1_A  TM=9.294E-01  e=7.432E-05  Pseudomonas aeruginosa
  5z38-assembly1_H  TM=9.179E-01  e=8.488E-05  Escherichia coli O127:H6 str. E2348/69
  1vpz-assembly1_B  T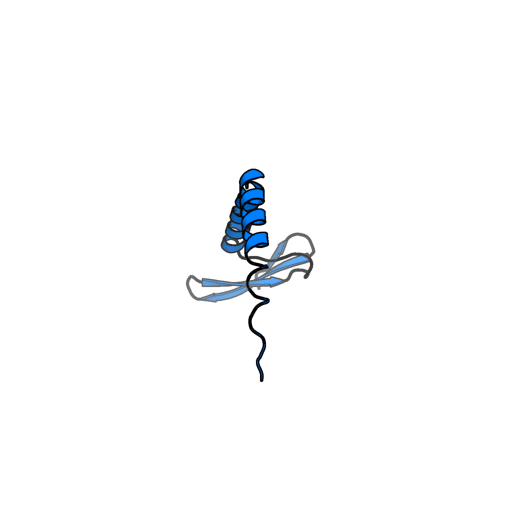M=9.529E-01  e=1.885E-04  Pseudomonas aeruginosa
  2bti-assembly1_A  TM=9.253E-01  e=2.459E-04  Yersinia enterocolitica
  2mf0-assembly1_C  TM=8.524E-01  e=4.472E-04  Pseudomonas protegens Pf-5

Solvent-accessible surface area (backbone atoms only — not comparable to full-atom values): 5279 Å² total; per-residue (Å²): 132,64,69,48,74,52,87,92,64,31,42,40,33,63,74,48,76,59,93,93,47,73,42,74,42,78,48,61,54,88,89,56,85,86,72,58,68,73,58,50,55,51,51,52,54,50,52,53,52,64,72,65,58,55,71,67,62,56,52,56,51,50,60,54,57,66,65,63,75,74,78,80,85,81,85,84,79,88,89,134